Protein AF-A0A7Y4SV26-F1 (afdb_monomer)

Mean predicted aligned error: 12.75 Å

Secondary structure (DSSP, 8-state):
-EEES---SHHHHHHHHHTT-SEEE--HHHHHH-THHHHHHHHHHHHHHHHS--HHHHTTTTSGGG-S-HHHHHHHHHHHHHHHHS-S--

Foldseek 3Di:
DEDEDPPQALVSQVVCLLQAHPYYDDDPNCVVPPPCRVVRSVVVVVVVCVVPPDSVVRRCPLYCVPDPDNVVSVVVVVVVVVVVVPDPPD

pLDDT: mean 70.46, std 19.84, range [39.66, 94.75]

Solvent-accessible surface area (backbone atoms only — not comparable to full-atom values): 5274 Å² total; per-residue (Å²): 100,71,45,65,74,86,34,72,49,30,67,47,44,47,55,45,39,35,63,54,33,75,40,74,47,63,57,73,45,31,74,75,61,38,75,67,42,55,58,54,29,53,50,49,43,49,55,50,45,76,76,41,83,54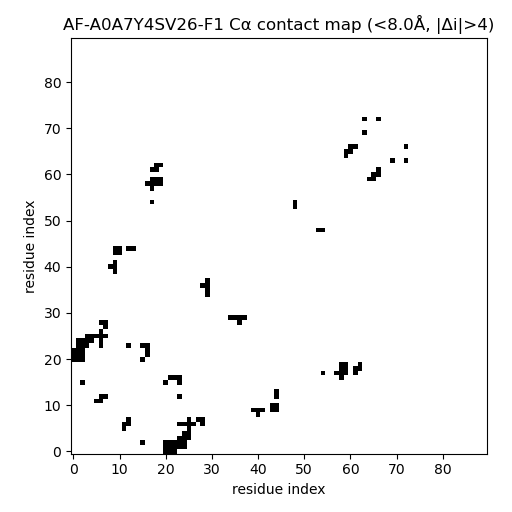,66,75,75,41,43,40,73,69,29,76,90,68,45,99,47,60,69,58,54,51,48,53,53,50,50,50,52,52,61,73,62,67,62,100,77,124

Nearest PDB structures (foldseek):
  4xq6-assembly1_A  TM=8.837E-01  e=3.270E-02  Mycobacterium tuberculosis H37Ra
  3zwt-assembly1_A  TM=8.742E-01  e=7.547E-02  Homo sapiens
  7s87-assembly1_B  TM=8.706E-01  e=8.583E-02  Plasmodium falciparum 3D7
  5ksw-assembly1_A  TM=7.717E-01  e=5.130E-02  Lactococcus lactis
  5ue9-assembly1_A  TM=7.733E-01  e=9.153E-02  Lactococcus lactis subsp. lactis

Sequence (90 aa):
MAASSGVHTAEDALKLLLVGADAVMATSSVLKRGPAHFTRMQAGIRTWMELHASIEQLKGSLSRENCPDPSAYERANYMRSLISYTGRFI

Structure (mmCIF, N/CA/C/O backbone):
data_AF-A0A7Y4SV26-F1
#
_entry.id   AF-A0A7Y4SV26-F1
#
loop_
_atom_site.group_PDB
_atom_site.id
_atom_site.type_symbol
_atom_site.label_atom_id
_atom_site.label_alt_id
_atom_site.label_comp_id
_atom_site.label_asym_id
_atom_site.label_entity_id
_atom_site.label_seq_id
_atom_site.pdbx_PDB_ins_code
_atom_site.Cartn_x
_atom_site.Cartn_y
_atom_site.Cartn_z
_atom_site.occupancy
_atom_site.B_iso_or_equiv
_atom_site.auth_seq_id
_atom_site.auth_comp_id
_atom_site.auth_asym_id
_atom_site.auth_atom_id
_atom_site.pdbx_PDB_model_num
ATOM 1 N N . MET A 1 1 ? 5.127 -13.084 1.888 1.00 60.94 1 MET A N 1
ATOM 2 C CA . MET A 1 1 ? 5.755 -12.100 2.800 1.00 60.94 1 MET A CA 1
ATOM 3 C C . MET A 1 1 ? 4.899 -10.841 2.882 1.00 60.94 1 MET A C 1
ATOM 5 O O . MET A 1 1 ? 4.320 -10.448 1.878 1.00 60.94 1 MET A O 1
ATOM 9 N N . ALA A 1 2 ? 4.801 -10.208 4.055 1.00 77.06 2 ALA A N 1
ATOM 10 C CA . ALA A 1 2 ? 4.036 -8.973 4.243 1.00 77.06 2 ALA A CA 1
ATOM 11 C C . ALA A 1 2 ? 4.971 -7.803 4.574 1.00 77.06 2 ALA A C 1
ATOM 13 O O . ALA A 1 2 ? 5.812 -7.926 5.464 1.00 77.06 2 ALA A O 1
ATOM 14 N N . ALA A 1 3 ? 4.818 -6.681 3.873 1.00 82.19 3 ALA A N 1
ATOM 15 C CA . ALA A 1 3 ? 5.578 -5.466 4.132 1.00 82.19 3 ALA A CA 1
ATOM 16 C C . ALA A 1 3 ? 4.812 -4.542 5.091 1.00 82.19 3 ALA A C 1
ATOM 18 O O . ALA A 1 3 ? 3.602 -4.339 4.961 1.00 82.19 3 ALA A O 1
ATOM 19 N N . SER A 1 4 ? 5.521 -3.981 6.065 1.00 77.94 4 SER A N 1
ATOM 20 C CA . SER A 1 4 ? 4.985 -3.051 7.058 1.00 77.94 4 SER A CA 1
ATOM 21 C C . SER A 1 4 ? 5.928 -1.861 7.237 1.00 77.94 4 SER A C 1
ATOM 23 O O . SER A 1 4 ? 7.078 -1.905 6.806 1.00 77.94 4 SER A O 1
ATOM 25 N N . SER A 1 5 ? 5.436 -0.812 7.904 1.00 76.75 5 SER A N 1
ATOM 26 C CA . SER A 1 5 ? 6.097 0.495 8.059 1.00 76.75 5 SER A CA 1
ATOM 27 C C . SER A 1 5 ? 6.088 1.365 6.794 1.00 76.75 5 SER A C 1
ATOM 29 O O . SER A 1 5 ? 6.146 0.878 5.672 1.00 76.75 5 SER A O 1
ATOM 31 N N . GLY A 1 6 ? 5.963 2.683 6.982 1.00 82.06 6 GLY A N 1
ATOM 32 C CA . GLY A 1 6 ? 6.037 3.679 5.903 1.00 82.06 6 GLY A CA 1
ATOM 33 C C . GLY A 1 6 ? 4.843 3.745 4.942 1.00 82.06 6 GLY A C 1
ATOM 34 O O . GLY A 1 6 ? 4.890 4.515 3.992 1.00 82.06 6 GLY A O 1
ATOM 35 N N . VAL A 1 7 ? 3.765 2.989 5.174 1.00 90.94 7 VAL A N 1
ATOM 36 C CA . VAL A 1 7 ? 2.594 2.957 4.279 1.00 90.94 7 VAL A CA 1
ATOM 37 C C . VAL A 1 7 ? 1.603 4.057 4.647 1.00 90.94 7 VAL A C 1
ATOM 39 O O . VAL A 1 7 ? 0.760 3.902 5.544 1.00 90.94 7 VAL A O 1
ATOM 42 N N . HIS A 1 8 ? 1.696 5.188 3.950 1.00 92.75 8 HIS A N 1
ATOM 43 C CA . HIS A 1 8 ? 0.828 6.340 4.175 1.00 92.75 8 HIS A CA 1
ATOM 44 C C . HIS A 1 8 ? -0.152 6.590 3.027 1.00 92.75 8 HIS A C 1
ATOM 46 O O . HIS A 1 8 ? -1.221 7.168 3.271 1.00 92.75 8 HIS A O 1
ATOM 52 N N . THR A 1 9 ? 0.171 6.130 1.818 1.00 92.06 9 THR A N 1
ATOM 53 C CA . THR A 1 9 ? -0.652 6.310 0.616 1.00 92.06 9 THR A CA 1
ATOM 54 C C . THR A 1 9 ? -0.823 5.021 -0.198 1.00 92.06 9 THR A C 1
ATOM 56 O O . THR A 1 9 ? -0.235 3.982 0.109 1.00 92.06 9 THR A O 1
ATOM 59 N N . ALA A 1 10 ? -1.659 5.089 -1.241 1.00 90.25 10 ALA A N 1
ATOM 60 C CA . ALA A 1 10 ? -1.832 4.002 -2.205 1.00 90.25 10 ALA A CA 1
ATOM 61 C C . ALA A 1 10 ? -0.525 3.704 -2.957 1.00 90.25 10 ALA A C 1
ATOM 63 O O . ALA A 1 10 ? -0.195 2.546 -3.186 1.00 90.25 10 ALA A O 1
ATOM 64 N N . GLU A 1 11 ? 0.247 4.739 -3.288 1.00 89.88 11 GLU A N 1
ATOM 65 C CA . GLU A 1 11 ? 1.531 4.634 -3.981 1.00 89.88 11 GLU A CA 1
ATOM 66 C C . GLU A 1 11 ? 2.593 3.938 -3.123 1.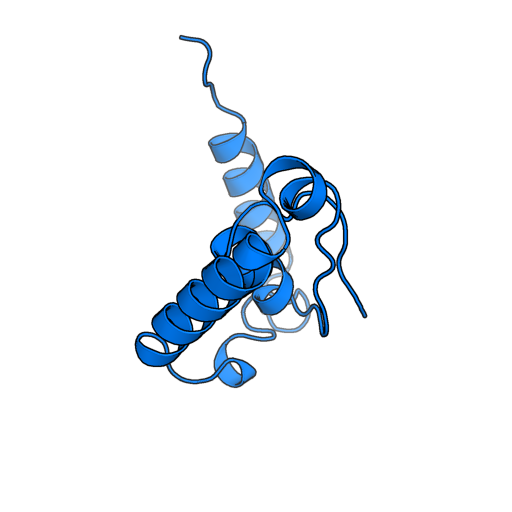00 89.88 11 GLU A C 1
ATOM 68 O O . GLU A 1 11 ? 3.376 3.149 -3.650 1.00 89.88 11 GLU A O 1
ATOM 73 N N . ASP A 1 12 ? 2.619 4.192 -1.810 1.00 90.50 12 ASP A N 1
ATOM 74 C CA . ASP A 1 12 ? 3.515 3.482 -0.888 1.00 90.50 12 ASP A CA 1
ATOM 75 C C . ASP A 1 12 ? 3.192 1.984 -0.864 1.00 90.50 12 ASP A C 1
ATOM 77 O O . ASP A 1 12 ? 4.088 1.145 -0.966 1.00 90.50 12 ASP A O 1
ATOM 81 N N . ALA A 1 13 ? 1.900 1.648 -0.786 1.00 89.38 13 ALA A N 1
ATOM 82 C CA . ALA A 1 13 ? 1.442 0.265 -0.818 1.00 89.38 13 ALA A CA 1
ATOM 83 C C . ALA A 1 13 ? 1.761 -0.408 -2.159 1.00 89.38 13 ALA A C 1
ATOM 85 O O . ALA A 1 13 ? 2.295 -1.515 -2.173 1.00 89.38 13 ALA A O 1
ATOM 86 N N . LEU A 1 14 ? 1.510 0.277 -3.278 1.00 87.00 14 LEU A N 1
ATOM 87 C CA . LEU A 1 14 ? 1.856 -0.206 -4.612 1.00 87.00 14 LEU A CA 1
ATOM 88 C C . LEU A 1 14 ? 3.345 -0.515 -4.711 1.00 87.00 14 LEU A C 1
ATOM 90 O O . LEU A 1 14 ? 3.688 -1.635 -5.059 1.00 87.00 14 LEU A O 1
ATOM 94 N N . LYS A 1 15 ? 4.237 0.408 -4.332 1.00 84.25 15 LYS A N 1
ATOM 95 C CA . LYS A 1 15 ? 5.693 0.171 -4.387 1.00 84.25 15 LYS A CA 1
ATOM 96 C C . LYS A 1 15 ? 6.100 -1.118 -3.680 1.00 84.25 15 LYS A C 1
ATOM 98 O O . LYS A 1 15 ? 6.915 -1.860 -4.219 1.00 84.25 15 LYS A O 1
ATOM 103 N N . LEU A 1 16 ? 5.526 -1.390 -2.508 1.00 84.19 16 LEU A N 1
ATOM 104 C CA . LEU A 1 16 ? 5.802 -2.610 -1.751 1.00 84.19 16 LEU A CA 1
ATOM 105 C C . LEU A 1 16 ? 5.282 -3.862 -2.469 1.00 84.19 16 LEU A C 1
ATOM 107 O O . LEU A 1 16 ? 5.997 -4.858 -2.548 1.00 84.19 16 LEU A O 1
ATOM 111 N N . LEU A 1 17 ? 4.081 -3.798 -3.049 1.00 83.38 17 LEU A N 1
ATOM 112 C CA . LEU A 1 17 ? 3.538 -4.882 -3.875 1.00 83.38 17 LEU A CA 1
ATOM 113 C C . LEU A 1 17 ? 4.410 -5.141 -5.117 1.00 83.38 17 LEU A C 1
ATOM 115 O O . LEU A 1 17 ? 4.668 -6.294 -5.454 1.00 83.38 17 LEU A O 1
ATOM 119 N N . LEU A 1 18 ? 4.917 -4.084 -5.762 1.00 78.00 18 LEU A N 1
ATOM 120 C CA . LEU A 1 18 ? 5.740 -4.177 -6.975 1.00 78.00 18 LEU A CA 1
ATOM 121 C C . LEU A 1 18 ? 7.112 -4.809 -6.731 1.00 78.00 18 LEU A C 1
ATOM 123 O O . LEU A 1 18 ? 7.615 -5.538 -7.584 1.00 78.00 18 LEU A O 1
ATOM 127 N N . VAL A 1 19 ? 7.711 -4.578 -5.561 1.00 77.38 19 VAL A N 1
ATOM 128 C CA . VAL A 1 19 ? 8.972 -5.235 -5.175 1.00 77.38 19 VAL A CA 1
ATOM 129 C C . VAL A 1 19 ? 8.767 -6.655 -4.630 1.00 77.38 19 VAL A C 1
ATOM 131 O O . VAL A 1 19 ? 9.729 -7.274 -4.184 1.00 77.38 19 VAL A O 1
ATOM 134 N N . GLY A 1 20 ? 7.537 -7.186 -4.685 1.00 72.38 20 GLY A N 1
ATOM 135 C CA . GLY A 1 20 ? 7.231 -8.589 -4.392 1.00 72.38 20 GLY A CA 1
ATOM 136 C C . GLY A 1 20 ? 6.547 -8.853 -3.050 1.00 72.38 20 GLY A C 1
ATOM 137 O O . GLY A 1 20 ? 6.477 -10.006 -2.635 1.00 72.38 20 GLY A O 1
ATOM 138 N N . ALA A 1 21 ? 6.035 -7.836 -2.348 1.00 83.81 21 ALA A N 1
ATOM 139 C CA . ALA A 1 21 ? 5.217 -8.092 -1.163 1.00 83.81 21 ALA A CA 1
ATOM 140 C C . ALA A 1 21 ? 3.879 -8.750 -1.549 1.00 83.81 21 ALA A C 1
ATOM 142 O O . ALA A 1 21 ? 3.204 -8.329 -2.490 1.00 83.81 21 ALA A O 1
ATOM 143 N N . ASP A 1 22 ? 3.458 -9.749 -0.774 1.00 76.25 22 ASP A N 1
ATOM 144 C CA . ASP A 1 22 ? 2.153 -10.403 -0.941 1.00 76.25 22 ASP A CA 1
ATOM 145 C C . ASP A 1 22 ? 1.037 -9.652 -0.213 1.00 76.25 22 ASP A C 1
ATOM 147 O O . ASP A 1 22 ? -0.126 -9.728 -0.599 1.00 76.25 22 ASP A O 1
ATOM 151 N N . ALA A 1 23 ? 1.394 -8.914 0.838 1.00 85.25 23 ALA A N 1
ATOM 152 C CA . ALA A 1 23 ? 0.477 -8.095 1.617 1.00 85.25 23 ALA A CA 1
ATOM 153 C C . ALA A 1 23 ? 1.176 -6.836 2.141 1.00 85.25 23 ALA A C 1
ATOM 155 O O . ALA A 1 23 ? 2.390 -6.826 2.359 1.00 85.25 23 ALA A O 1
ATOM 156 N N . VAL A 1 24 ? 0.395 -5.782 2.383 1.00 89.44 24 VAL A N 1
ATOM 157 C CA . VAL A 1 24 ? 0.872 -4.498 2.911 1.00 89.44 24 VAL A CA 1
ATOM 158 C C . VAL A 1 24 ? 0.077 -4.123 4.158 1.00 89.44 24 VAL A C 1
ATOM 160 O O . VAL A 1 24 ? -1.151 -4.164 4.153 1.00 89.44 24 VAL A O 1
ATOM 163 N N . MET A 1 25 ? 0.778 -3.732 5.223 1.00 90.75 25 MET A N 1
ATOM 164 C CA . MET A 1 25 ? 0.183 -3.341 6.502 1.00 90.75 25 MET A CA 1
ATOM 165 C C . MET A 1 25 ? 0.335 -1.836 6.760 1.00 90.75 25 MET A C 1
ATOM 167 O O . MET A 1 25 ? 1.446 -1.302 6.738 1.00 90.75 25 MET A O 1
ATOM 171 N N . ALA A 1 26 ? -0.778 -1.161 7.067 1.00 90.81 26 ALA A N 1
ATOM 172 C CA . ALA A 1 26 ? -0.833 0.272 7.353 1.00 90.81 26 ALA A CA 1
ATOM 173 C C . ALA A 1 26 ? -1.524 0.543 8.702 1.00 90.81 26 ALA A C 1
ATOM 175 O O . ALA A 1 26 ? -2.713 0.270 8.857 1.00 90.81 26 ALA A O 1
ATOM 176 N N . THR A 1 27 ? -0.785 1.107 9.665 1.00 90.06 27 THR A N 1
ATOM 177 C CA . THR A 1 27 ? -1.289 1.357 11.033 1.00 90.06 27 THR A CA 1
ATOM 178 C C . THR A 1 27 ? -1.338 2.846 11.362 1.00 90.06 27 THR A C 1
ATOM 180 O O . THR A 1 27 ? -2.407 3.411 11.580 1.00 90.06 27 THR A O 1
ATOM 183 N N . SER A 1 28 ? -0.188 3.527 11.368 1.00 91.25 28 SER A N 1
ATOM 184 C CA . SER A 1 28 ? -0.090 4.932 11.794 1.00 91.25 28 SER A CA 1
ATOM 185 C C . SER A 1 28 ? -0.864 5.894 10.886 1.00 91.25 28 SER A C 1
ATOM 187 O O . SER A 1 28 ? -1.410 6.891 11.357 1.00 91.25 28 SER A O 1
ATOM 189 N N . SER A 1 29 ? -0.946 5.595 9.588 1.00 91.44 29 SER A N 1
ATOM 190 C CA . SER A 1 29 ? -1.724 6.368 8.616 1.00 91.44 29 SER A CA 1
ATOM 191 C C . SER A 1 29 ? -3.227 6.277 8.869 1.00 91.44 29 SER A C 1
ATOM 193 O O . SER A 1 29 ? -3.924 7.283 8.756 1.00 91.44 29 SER A O 1
ATOM 195 N N . VAL A 1 30 ? -3.706 5.106 9.282 1.00 92.19 30 VAL A N 1
ATOM 196 C CA . VAL A 1 30 ? -5.113 4.849 9.600 1.00 92.19 30 VAL A CA 1
ATOM 197 C C . VAL A 1 30 ? -5.483 5.464 10.943 1.00 92.19 30 VAL A C 1
ATOM 199 O O . VAL A 1 30 ? -6.487 6.164 11.023 1.00 92.19 30 VAL A O 1
ATOM 202 N N . LEU A 1 31 ? -4.640 5.307 11.970 1.00 92.88 31 LEU A N 1
ATOM 203 C CA . LEU A 1 31 ? -4.857 5.940 13.278 1.00 92.88 31 LEU A CA 1
ATOM 204 C C . LEU A 1 31 ? -5.001 7.465 13.165 1.00 92.88 31 LEU A C 1
ATOM 206 O O . LEU A 1 31 ? -5.844 8.054 13.831 1.00 92.88 31 LEU A O 1
ATOM 210 N N . LYS A 1 32 ? -4.215 8.107 12.290 1.00 93.50 32 LYS A N 1
ATOM 211 C CA . LYS A 1 32 ? -4.255 9.566 12.095 1.00 93.50 32 LYS A CA 1
ATOM 212 C C . LYS A 1 32 ? -5.407 10.054 11.209 1.00 93.50 32 LYS A C 1
ATOM 214 O O . LYS A 1 32 ? -5.810 11.203 11.339 1.00 93.50 32 LYS A O 1
ATOM 219 N N . ARG A 1 33 ? -5.883 9.240 10.258 1.00 93.44 33 ARG A N 1
ATOM 220 C CA . ARG A 1 33 ? -6.814 9.672 9.187 1.00 93.44 33 ARG A CA 1
ATOM 221 C C . ARG A 1 33 ? -8.180 8.986 9.236 1.00 93.44 33 ARG A C 1
ATOM 223 O O . ARG A 1 33 ? -9.020 9.251 8.372 1.00 93.44 33 ARG A O 1
ATOM 230 N N . GLY A 1 34 ? -8.376 8.111 10.216 1.00 94.75 34 GLY A N 1
ATOM 231 C CA . GLY A 1 34 ? -9.566 7.295 10.395 1.00 94.75 34 GLY A CA 1
ATOM 232 C C . GLY A 1 34 ? -9.633 6.078 9.459 1.00 94.75 34 GLY A C 1
ATOM 233 O O . GLY A 1 34 ? -8.890 5.984 8.476 1.00 94.75 34 GLY A O 1
ATOM 234 N N . PRO A 1 35 ? -10.565 5.147 9.728 1.00 93.25 35 PRO A N 1
ATOM 235 C CA . PRO A 1 35 ? -10.705 3.890 8.986 1.00 93.25 35 PRO A CA 1
ATOM 236 C C . PRO A 1 35 ? -11.064 4.083 7.506 1.00 93.25 35 PRO A C 1
ATOM 238 O O . PRO A 1 35 ? -10.630 3.297 6.668 1.00 93.25 35 PRO A O 1
ATOM 241 N N . ALA A 1 36 ? -11.757 5.172 7.149 1.00 94.44 36 ALA A N 1
ATOM 242 C CA . ALA A 1 36 ? -12.057 5.527 5.755 1.00 94.44 36 ALA A CA 1
ATOM 243 C C . ALA A 1 36 ? -10.795 5.721 4.890 1.00 94.44 36 ALA A C 1
ATOM 245 O O . ALA A 1 36 ? -10.855 5.706 3.658 1.00 94.44 36 ALA A O 1
ATOM 246 N N . HIS A 1 37 ? -9.628 5.891 5.521 1.00 93.88 37 HIS A N 1
ATOM 247 C CA . HIS A 1 37 ? -8.352 5.935 4.820 1.00 93.88 37 HIS A CA 1
ATOM 248 C C . HIS A 1 37 ? -8.044 4.635 4.067 1.00 93.88 37 HIS A C 1
ATOM 250 O O . HIS A 1 37 ? -7.473 4.706 2.980 1.00 93.88 37 HIS A O 1
ATOM 256 N N . PHE A 1 38 ? -8.486 3.474 4.564 1.00 93.00 38 PHE A N 1
ATOM 257 C CA . PHE A 1 38 ? -8.357 2.213 3.827 1.00 93.00 38 PHE A CA 1
ATOM 258 C C . PHE A 1 38 ? -9.113 2.246 2.502 1.00 93.00 38 PHE A C 1
ATOM 260 O O . PHE A 1 38 ? -8.543 1.894 1.474 1.00 93.00 38 PHE A O 1
ATOM 267 N N . THR A 1 39 ? -10.350 2.743 2.502 1.00 94.19 39 THR A N 1
ATOM 268 C CA . THR A 1 39 ? -11.163 2.863 1.285 1.00 94.19 39 THR A CA 1
ATOM 269 C C . THR A 1 39 ? -10.482 3.748 0.244 1.00 94.19 39 THR A C 1
ATOM 271 O O . THR A 1 39 ? -10.441 3.401 -0.934 1.00 94.19 39 THR A O 1
ATOM 274 N N . ARG A 1 40 ? -9.887 4.870 0.674 1.00 94.75 40 ARG A N 1
ATOM 275 C CA . ARG A 1 40 ? -9.134 5.764 -0.223 1.00 94.75 40 ARG A CA 1
ATOM 276 C C . ARG A 1 40 ? -7.889 5.090 -0.797 1.00 94.75 40 ARG A C 1
ATOM 278 O O . ARG A 1 40 ? -7.654 5.190 -1.997 1.00 94.75 40 ARG A O 1
ATOM 285 N N . MET A 1 41 ? -7.115 4.391 0.037 1.00 93.56 41 MET A N 1
ATOM 286 C CA . MET A 1 41 ? -5.936 3.652 -0.428 1.00 93.56 41 MET A CA 1
ATOM 287 C C . MET A 1 41 ? -6.327 2.552 -1.421 1.00 93.56 41 MET A C 1
ATOM 289 O O . MET A 1 41 ? -5.731 2.455 -2.487 1.00 93.56 41 MET A O 1
ATOM 293 N N . GLN A 1 42 ? -7.370 1.779 -1.115 1.00 93.25 42 GLN A N 1
ATOM 294 C CA . GLN A 1 42 ? -7.870 0.722 -1.993 1.00 93.25 42 GLN A CA 1
ATOM 295 C C . GLN A 1 42 ? -8.364 1.273 -3.338 1.00 93.25 42 GLN A C 1
ATOM 297 O O . GLN A 1 42 ? -8.077 0.686 -4.379 1.00 93.25 42 GLN A O 1
ATOM 302 N N . ALA A 1 43 ? -9.083 2.400 -3.334 1.00 93.19 43 ALA A N 1
ATOM 303 C CA . ALA A 1 43 ? -9.533 3.048 -4.562 1.00 93.19 43 ALA A CA 1
ATOM 304 C C . ALA A 1 43 ? -8.349 3.492 -5.433 1.00 93.19 43 ALA A C 1
ATOM 306 O O . ALA A 1 43 ? -8.337 3.189 -6.621 1.00 93.19 43 ALA A O 1
ATOM 307 N N . GLY A 1 44 ? -7.330 4.126 -4.838 1.00 90.94 44 GLY A N 1
ATOM 308 C CA . GLY A 1 44 ? -6.122 4.535 -5.561 1.00 90.94 44 GLY A CA 1
ATOM 309 C C . GLY A 1 44 ? -5.362 3.354 -6.168 1.00 90.94 44 GLY A C 1
ATOM 310 O O . GLY A 1 44 ? -4.959 3.416 -7.326 1.00 90.94 44 GLY A O 1
ATOM 311 N N . ILE A 1 45 ? -5.238 2.247 -5.426 1.00 88.38 45 ILE A N 1
ATOM 312 C CA . ILE A 1 45 ? -4.641 1.003 -5.937 1.00 88.38 45 ILE A CA 1
ATOM 313 C C . ILE A 1 45 ? -5.442 0.473 -7.133 1.00 88.38 45 ILE A C 1
ATOM 315 O O . ILE A 1 45 ? -4.856 0.168 -8.167 1.00 88.38 45 ILE A O 1
ATOM 319 N N . ARG A 1 46 ? -6.775 0.402 -7.021 1.00 87.31 46 ARG A N 1
ATOM 320 C CA . ARG A 1 46 ? -7.639 -0.097 -8.10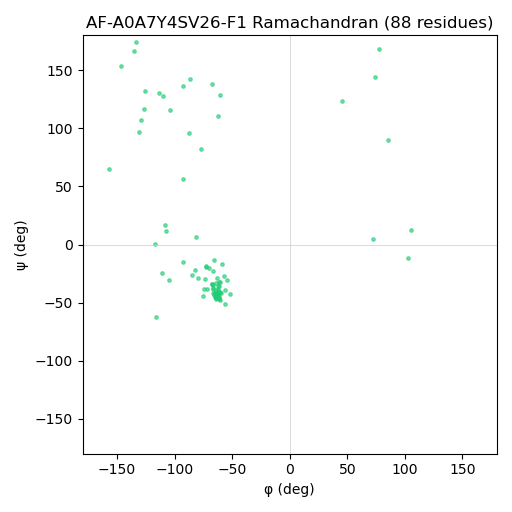0 1.00 87.31 46 ARG A CA 1
ATOM 321 C C . ARG A 1 46 ? -7.535 0.765 -9.357 1.00 87.31 46 ARG A C 1
ATOM 323 O O . ARG A 1 46 ? -7.328 0.221 -10.431 1.00 87.31 46 ARG A O 1
ATOM 330 N N . THR A 1 47 ? -7.605 2.088 -9.221 1.00 87.00 47 THR A N 1
ATOM 331 C CA . THR A 1 47 ? -7.440 3.015 -10.351 1.00 87.00 47 THR A CA 1
ATOM 332 C C . THR A 1 47 ? -6.070 2.867 -11.003 1.00 87.00 47 THR A C 1
ATOM 334 O O . THR A 1 47 ? -5.960 2.865 -12.225 1.00 87.00 47 THR A O 1
ATOM 337 N N . TRP A 1 48 ? -5.012 2.696 -10.209 1.00 85.50 48 TRP A N 1
ATOM 338 C CA . TRP A 1 48 ? -3.686 2.444 -10.760 1.00 85.50 48 TRP A CA 1
ATOM 339 C C . TRP A 1 48 ? -3.643 1.138 -11.566 1.00 85.50 48 TRP A C 1
ATOM 341 O O . TRP A 1 48 ? -3.098 1.134 -12.665 1.00 85.50 48 TRP A O 1
ATOM 351 N N . MET A 1 49 ? -4.264 0.064 -11.067 1.00 78.06 49 MET A N 1
ATOM 352 C CA . MET A 1 49 ? -4.361 -1.224 -11.770 1.00 78.06 49 MET A CA 1
ATOM 353 C C . MET A 1 49 ? -5.238 -1.167 -13.027 1.00 78.06 49 MET A C 1
ATOM 355 O O . MET A 1 49 ? -4.950 -1.851 -14.000 1.00 78.06 49 MET A O 1
ATOM 359 N N . GLU A 1 50 ? -6.303 -0.364 -13.033 1.00 78.69 50 GLU A N 1
ATOM 360 C CA . GLU A 1 50 ? -7.130 -0.143 -14.230 1.00 78.69 50 GLU A CA 1
ATOM 361 C C . GLU A 1 50 ? -6.310 0.510 -15.354 1.00 78.69 50 GLU A C 1
ATOM 363 O O . GLU A 1 50 ? -6.492 0.189 -16.526 1.00 78.69 50 GLU A O 1
ATOM 368 N N . LEU A 1 51 ? -5.376 1.393 -14.989 1.00 73.75 51 LEU A N 1
ATOM 369 C CA . LEU A 1 51 ? -4.469 2.061 -15.922 1.00 73.75 51 LEU A CA 1
ATOM 370 C C . LEU A 1 51 ? -3.243 1.208 -16.307 1.00 73.75 51 LEU A C 1
ATOM 372 O O . LEU A 1 51 ? -2.633 1.471 -17.341 1.00 73.75 51 LEU A O 1
ATOM 376 N N . HIS A 1 52 ? -2.868 0.210 -15.4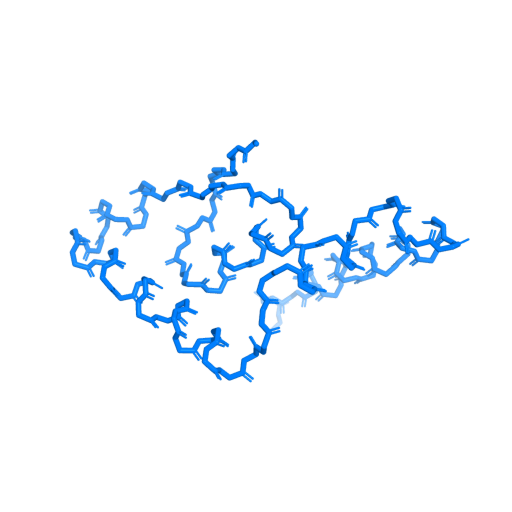98 1.00 68.06 52 HIS A N 1
ATOM 377 C CA . HIS A 1 52 ? -1.651 -0.592 -15.673 1.00 68.06 52 HIS A CA 1
ATOM 378 C C . HIS A 1 52 ? -1.984 -2.092 -15.620 1.00 68.06 52 HIS A C 1
ATOM 380 O O . HIS A 1 52 ? -2.264 -2.643 -14.556 1.00 68.06 52 HIS A O 1
ATOM 386 N N . ALA A 1 53 ? -1.944 -2.764 -16.775 1.00 54.22 53 ALA A N 1
ATOM 387 C CA . ALA A 1 53 ? -2.319 -4.171 -16.904 1.00 54.22 53 ALA A CA 1
ATOM 388 C C . ALA A 1 53 ? -1.456 -5.118 -16.034 1.00 54.22 53 ALA A C 1
ATOM 390 O O . ALA A 1 53 ? -0.232 -5.098 -16.096 1.00 54.22 53 ALA A O 1
ATOM 391 N N . SER A 1 54 ? -2.161 -5.953 -15.258 1.00 56.41 54 SER A N 1
ATOM 392 C CA . SER A 1 54 ? -1.767 -7.053 -14.351 1.00 56.41 54 SER A CA 1
ATOM 393 C C . SER A 1 54 ? -0.597 -6.835 -13.372 1.00 56.41 54 SER A C 1
ATOM 395 O O . SER A 1 54 ? 0.559 -6.621 -13.730 1.00 56.41 54 SER A O 1
ATOM 397 N N . ILE A 1 55 ? -0.899 -7.030 -12.085 1.00 55.69 55 ILE A N 1
ATOM 398 C CA . ILE A 1 55 ? 0.096 -7.102 -11.008 1.00 55.69 55 ILE A CA 1
ATOM 399 C C . ILE A 1 55 ? 1.071 -8.268 -11.242 1.00 55.69 55 ILE A C 1
ATOM 401 O O . ILE A 1 55 ? 2.241 -8.126 -10.897 1.00 55.69 55 ILE A O 1
ATOM 405 N N . GLU A 1 56 ? 0.646 -9.381 -11.857 1.00 51.75 56 GLU A N 1
ATOM 406 C CA . GLU A 1 56 ? 1.541 -10.491 -12.220 1.00 51.75 56 GLU A CA 1
ATOM 407 C C . GLU A 1 56 ? 2.648 -10.100 -13.213 1.00 51.75 56 GLU A C 1
ATOM 409 O O . GLU A 1 56 ? 3.763 -10.591 -13.071 1.00 51.75 56 GLU A O 1
ATOM 414 N N . GLN A 1 57 ? 2.403 -9.200 -14.175 1.00 51.31 57 GLN A N 1
ATOM 415 C CA . GLN A 1 57 ? 3.468 -8.700 -15.064 1.00 51.31 57 GLN A CA 1
ATOM 416 C C . GLN A 1 57 ? 4.477 -7.793 -14.341 1.00 51.31 57 GLN A C 1
ATOM 418 O O . GLN A 1 57 ? 5.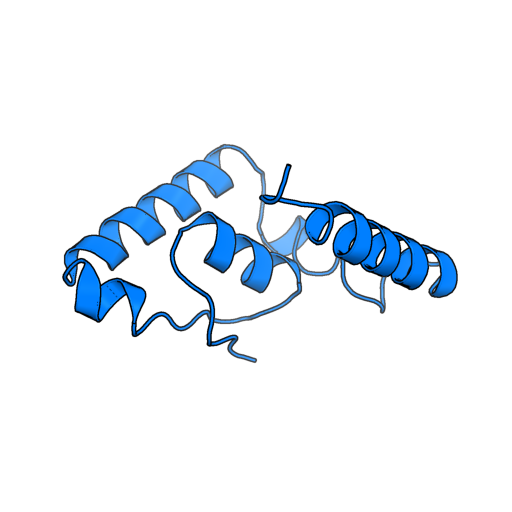591 -7.585 -14.823 1.00 51.31 57 GLN A O 1
ATOM 423 N N . LEU A 1 58 ? 4.092 -7.232 -13.194 1.00 51.91 58 LEU A N 1
ATOM 424 C CA . LEU A 1 58 ? 4.861 -6.217 -12.478 1.00 51.91 58 LEU A CA 1
ATOM 425 C C . LEU A 1 58 ? 5.564 -6.770 -11.232 1.00 51.91 58 LEU A C 1
ATOM 427 O O . LEU A 1 58 ? 6.668 -6.324 -10.914 1.00 51.91 58 LEU A O 1
ATOM 431 N N . LYS A 1 59 ? 4.990 -7.790 -10.583 1.00 48.25 59 LYS A N 1
ATOM 432 C CA . LYS A 1 59 ? 5.649 -8.587 -9.543 1.00 48.25 59 LYS A CA 1
ATOM 433 C C . LYS A 1 59 ? 6.858 -9.296 -10.149 1.00 48.25 59 LYS A C 1
ATOM 435 O O . LYS A 1 59 ? 6.722 -10.216 -10.944 1.00 48.25 59 LYS A O 1
ATOM 440 N N . GLY A 1 60 ? 8.054 -8.869 -9.755 1.00 46.44 60 GLY A N 1
ATOM 441 C CA . GLY A 1 60 ? 9.299 -9.532 -10.144 1.00 46.44 60 GLY A CA 1
ATOM 442 C C . GLY A 1 60 ? 10.103 -8.849 -11.252 1.00 46.44 60 GLY A C 1
ATOM 443 O O . GLY A 1 60 ? 11.284 -9.165 -11.387 1.00 46.44 60 GLY A O 1
ATOM 444 N N . SER A 1 61 ? 9.559 -7.853 -11.966 1.00 45.50 61 SER A N 1
ATOM 445 C CA . SER A 1 61 ? 10.333 -7.043 -12.934 1.00 45.50 61 SER A CA 1
ATOM 446 C C . SER A 1 61 ? 11.406 -6.170 -12.264 1.00 45.50 61 SER A C 1
ATOM 448 O O . SER A 1 61 ? 12.413 -5.826 -12.875 1.00 45.50 61 SER A O 1
ATOM 450 N N . LEU A 1 62 ? 11.216 -5.872 -10.975 1.00 45.53 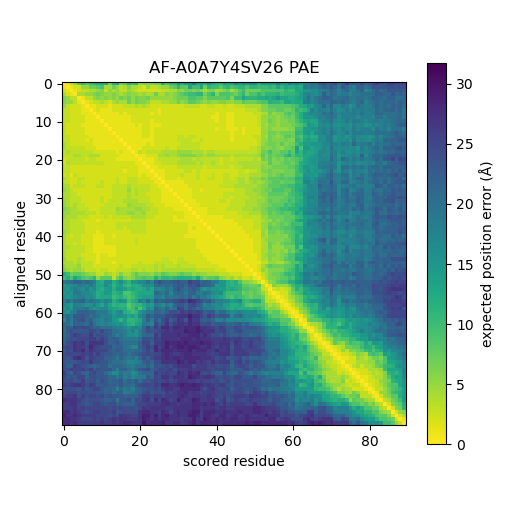62 LEU A N 1
ATOM 451 C CA . LEU A 1 62 ? 12.187 -5.236 -10.084 1.00 45.53 62 LEU A CA 1
ATOM 452 C C . LEU A 1 62 ? 12.757 -6.221 -9.048 1.00 45.53 62 LEU A C 1
ATOM 454 O O . LEU A 1 62 ? 13.294 -5.788 -8.038 1.00 45.53 62 LEU A O 1
ATOM 458 N N . SER A 1 63 ? 12.620 -7.537 -9.228 1.00 44.84 63 SER A N 1
ATOM 459 C CA . SER A 1 63 ? 13.279 -8.499 -8.333 1.00 44.84 63 SER A CA 1
ATOM 460 C C . SER A 1 63 ? 14.702 -8.782 -8.813 1.00 44.84 63 SER A C 1
ATOM 462 O O . SER A 1 63 ? 14.959 -8.867 -10.014 1.00 44.84 63 SER A O 1
ATOM 464 N N . ARG A 1 64 ? 15.638 -8.942 -7.869 1.00 41.59 64 ARG A N 1
ATOM 465 C CA . ARG A 1 64 ? 17.057 -9.215 -8.159 1.00 41.59 64 ARG A CA 1
ATOM 466 C C . ARG A 1 64 ? 17.260 -10.474 -9.015 1.00 41.59 64 ARG A C 1
ATOM 468 O O . ARG A 1 64 ? 18.239 -10.545 -9.744 1.00 41.59 64 ARG A O 1
ATOM 475 N N . GLU A 1 65 ? 16.344 -11.437 -8.941 1.00 43.69 65 GLU A N 1
ATOM 476 C CA . GLU A 1 65 ? 16.407 -12.696 -9.694 1.00 43.69 65 GLU A CA 1
ATOM 477 C C . GLU A 1 65 ? 16.119 -12.546 -11.193 1.00 43.69 65 GLU A C 1
ATOM 479 O O . GLU A 1 65 ? 16.525 -13.409 -11.963 1.00 43.69 65 GLU A O 1
ATOM 484 N N . ASN A 1 66 ? 15.482 -11.454 -11.630 1.00 41.56 66 ASN A N 1
ATOM 485 C CA . ASN A 1 66 ? 15.110 -11.256 -13.035 1.00 41.56 66 ASN A CA 1
ATOM 486 C C . ASN A 1 66 ? 15.970 -10.196 -13.754 1.00 41.56 66 ASN A C 1
ATOM 488 O O . ASN A 1 66 ? 15.627 -9.750 -14.849 1.00 41.56 66 ASN A O 1
ATOM 492 N N . CYS A 1 67 ? 17.081 -9.761 -13.142 1.00 39.66 67 CYS A N 1
ATOM 493 C CA . CYS A 1 67 ? 17.998 -8.792 -13.736 1.00 39.66 67 CYS A CA 1
ATOM 494 C C . CYS A 1 67 ? 19.264 -9.500 -14.256 1.00 39.66 67 CYS A C 1
ATOM 496 O O . CYS A 1 67 ? 20.023 -10.034 -13.446 1.00 39.66 67 CYS A O 1
ATOM 498 N N . PRO A 1 68 ? 19.536 -9.492 -15.577 1.00 47.00 68 PRO A N 1
ATOM 499 C CA . PRO A 1 68 ? 20.718 -10.146 -16.147 1.00 47.00 68 PRO A CA 1
ATOM 500 C C . PRO A 1 68 ? 22.051 -9.504 -15.718 1.00 47.00 68 PRO A C 1
ATOM 502 O O . PRO A 1 68 ? 23.096 -10.123 -15.887 1.00 47.00 68 PRO A O 1
ATOM 505 N N . ASP A 1 69 ? 22.025 -8.301 -15.130 1.00 44.19 69 ASP A N 1
ATOM 506 C CA . ASP A 1 69 ? 23.188 -7.655 -14.512 1.00 44.19 69 ASP A CA 1
ATOM 507 C C . ASP A 1 69 ? 22.846 -7.144 -13.093 1.00 44.19 69 ASP A C 1
ATOM 509 O O . ASP A 1 69 ? 22.327 -6.031 -12.926 1.00 44.19 69 ASP A O 1
ATOM 513 N N . PRO A 1 70 ? 23.165 -7.926 -12.046 1.00 49.62 70 PRO A N 1
ATOM 514 C CA . PRO A 1 70 ? 22.961 -7.543 -10.649 1.00 49.62 70 PRO A CA 1
ATOM 515 C C . PRO A 1 70 ? 23.619 -6.203 -10.280 1.00 49.62 70 PRO A C 1
ATOM 517 O O . PRO A 1 70 ? 23.082 -5.459 -9.458 1.00 49.62 70 PRO A O 1
ATOM 520 N N . SER A 1 71 ? 24.733 -5.846 -10.932 1.0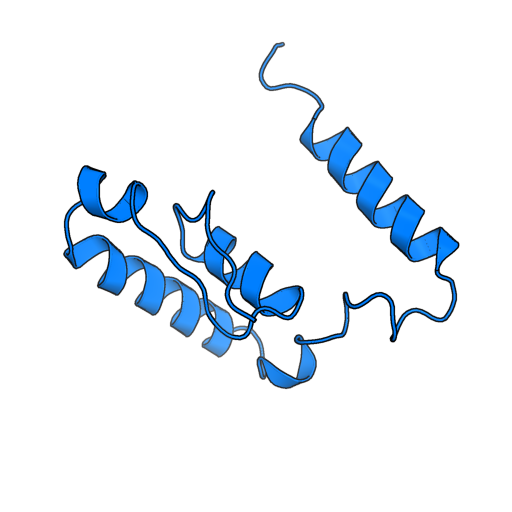0 50.94 71 SER A N 1
ATOM 521 C CA . SER A 1 71 ? 25.453 -4.593 -10.676 1.00 50.94 71 SER A CA 1
ATOM 522 C C . SER A 1 71 ? 24.718 -3.369 -11.232 1.00 50.94 71 SER A C 1
ATOM 524 O O . SER A 1 71 ? 24.833 -2.265 -10.69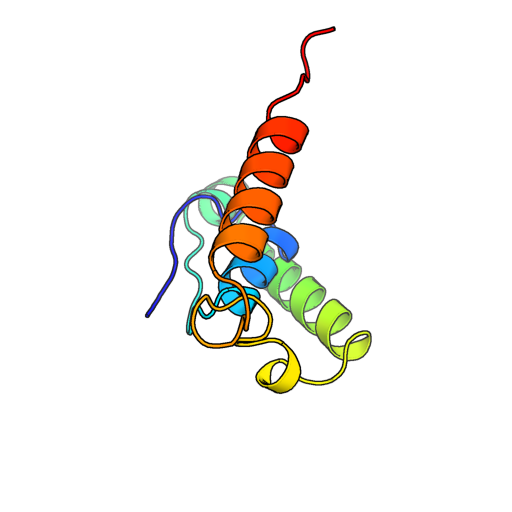6 1.00 50.94 71 SER A O 1
ATOM 526 N N . ALA A 1 72 ? 23.947 -3.529 -12.312 1.00 49.53 72 ALA A N 1
ATOM 527 C CA . ALA A 1 72 ? 23.104 -2.472 -12.866 1.00 49.53 72 ALA A CA 1
ATOM 528 C C . ALA A 1 72 ? 21.864 -2.239 -11.992 1.00 49.53 72 ALA A C 1
ATOM 530 O O . ALA A 1 72 ? 21.489 -1.089 -11.758 1.00 49.53 72 ALA A O 1
ATOM 531 N N . TYR A 1 73 ? 21.283 -3.312 -11.446 1.00 52.34 73 TYR A N 1
ATOM 532 C CA . TYR A 1 73 ? 20.163 -3.238 -10.505 1.00 52.34 73 TYR A CA 1
ATOM 533 C C . TYR A 1 73 ? 20.553 -2.532 -9.196 1.00 52.34 73 TYR A C 1
ATOM 535 O O . TYR A 1 73 ? 19.855 -1.622 -8.736 1.00 52.34 73 TYR A O 1
ATOM 543 N N . GLU A 1 74 ? 21.704 -2.894 -8.623 1.00 54.03 74 GLU A N 1
ATOM 544 C CA . GLU A 1 74 ? 22.236 -2.247 -7.419 1.00 54.03 74 GLU A CA 1
ATOM 545 C C . GLU A 1 74 ? 22.574 -0.774 -7.668 1.00 54.03 74 GLU A C 1
ATOM 547 O O . GLU A 1 74 ? 22.192 0.080 -6.866 1.00 54.03 74 GLU A O 1
ATOM 552 N N . ARG A 1 75 ? 23.185 -0.439 -8.814 1.00 56.84 75 ARG A N 1
ATOM 553 C CA . ARG A 1 75 ? 23.465 0.957 -9.193 1.00 56.84 75 ARG A CA 1
ATOM 554 C C . ARG A 1 75 ? 22.201 1.780 -9.413 1.00 56.84 75 ARG A C 1
ATOM 556 O O . ARG A 1 75 ? 22.154 2.916 -8.953 1.00 56.84 75 ARG A O 1
ATOM 563 N N . ALA A 1 76 ? 21.175 1.234 -10.063 1.00 54.81 76 ALA A N 1
ATOM 564 C CA . ALA A 1 76 ? 19.917 1.945 -10.290 1.00 54.81 76 ALA A CA 1
ATOM 565 C C . ALA A 1 76 ? 19.184 2.234 -8.970 1.00 54.81 76 ALA A C 1
ATOM 567 O O . ALA A 1 76 ? 18.697 3.347 -8.760 1.00 54.81 76 ALA A O 1
ATOM 568 N N . ASN A 1 77 ? 19.162 1.271 -8.043 1.00 51.62 77 ASN A N 1
ATOM 569 C CA . ASN A 1 77 ? 18.558 1.465 -6.725 1.00 51.62 77 ASN A CA 1
ATOM 570 C C . ASN A 1 77 ? 19.389 2.386 -5.822 1.00 51.62 77 ASN A C 1
ATOM 572 O O . ASN A 1 77 ? 18.814 3.226 -5.128 1.00 51.62 77 ASN A O 1
ATOM 576 N N . TYR A 1 78 ? 20.720 2.297 -5.873 1.00 49.09 78 TYR A N 1
ATOM 577 C CA . TYR A 1 78 ? 21.628 3.201 -5.165 1.00 49.09 78 TYR A CA 1
ATOM 578 C C . TYR A 1 78 ? 21.508 4.644 -5.682 1.00 49.09 78 TYR A C 1
ATOM 580 O O . TYR A 1 78 ? 21.312 5.565 -4.890 1.00 49.09 78 TYR A O 1
ATOM 588 N N . MET A 1 79 ? 21.504 4.845 -7.006 1.00 52.75 79 MET A N 1
ATOM 589 C CA . MET A 1 79 ? 21.266 6.153 -7.628 1.00 52.75 79 MET A CA 1
ATOM 590 C C . MET A 1 79 ? 19.874 6.695 -7.297 1.00 52.75 79 MET A C 1
ATOM 592 O O . MET A 1 79 ? 19.755 7.865 -6.946 1.00 52.75 79 MET A O 1
ATOM 596 N N . ARG A 1 80 ? 18.820 5.867 -7.326 1.00 51.62 80 ARG A N 1
ATOM 597 C CA . ARG A 1 80 ? 17.468 6.303 -6.937 1.00 51.62 80 ARG A CA 1
ATOM 598 C C . ARG A 1 80 ? 17.400 6.699 -5.464 1.00 51.62 80 ARG A C 1
ATOM 600 O O . ARG A 1 80 ? 16.751 7.690 -5.144 1.00 51.62 80 ARG A O 1
ATOM 607 N N . SER A 1 81 ? 18.087 5.971 -4.582 1.00 50.62 81 SER A N 1
ATOM 608 C CA . SER A 1 81 ? 18.188 6.318 -3.162 1.00 50.62 81 SER A CA 1
ATOM 609 C C . SER A 1 81 ? 18.914 7.650 -2.963 1.00 50.62 81 SER A C 1
ATOM 611 O O . SER A 1 81 ? 18.421 8.490 -2.215 1.00 50.62 81 SER A O 1
ATOM 613 N N . LEU A 1 82 ? 20.025 7.881 -3.671 1.00 47.66 82 LEU A N 1
ATOM 614 C CA . LEU A 1 82 ? 20.783 9.136 -3.616 1.00 47.66 82 LEU A CA 1
ATOM 615 C C . LEU A 1 82 ? 19.996 10.331 -4.178 1.00 47.66 82 LEU A C 1
ATOM 617 O O . LEU A 1 82 ? 19.949 11.373 -3.533 1.00 47.66 82 LEU A O 1
ATOM 621 N N . ILE A 1 83 ? 19.310 10.169 -5.314 1.00 50.50 83 ILE A N 1
ATOM 622 C CA . ILE A 1 83 ? 18.454 11.212 -5.912 1.00 50.50 83 ILE A CA 1
ATOM 623 C C . ILE A 1 83 ? 17.230 11.492 -5.023 1.00 50.50 83 ILE A C 1
ATOM 625 O O . ILE A 1 83 ? 16.798 12.635 -4.898 1.00 50.50 83 ILE A O 1
ATOM 629 N N . SER A 1 84 ? 16.685 10.471 -4.350 1.00 47.50 84 SER A N 1
ATOM 630 C CA . SER A 1 84 ? 15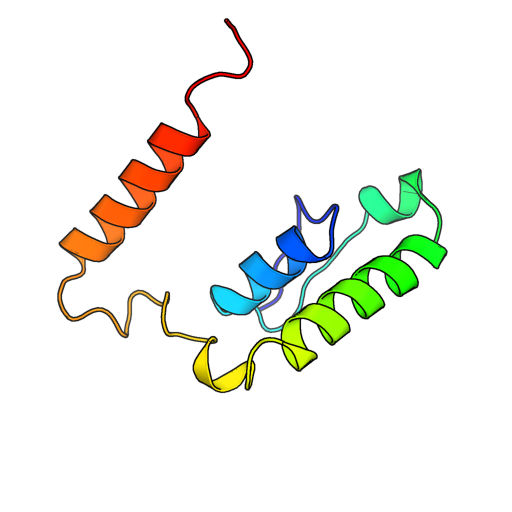.602 10.660 -3.373 1.00 47.50 84 SER A CA 1
ATOM 631 C C . SER A 1 84 ? 16.069 11.310 -2.063 1.00 47.50 84 SER A C 1
ATOM 633 O O . SER A 1 84 ? 15.242 11.841 -1.323 1.00 47.50 84 SER A O 1
ATOM 635 N N . TYR A 1 85 ? 17.378 11.280 -1.785 1.00 46.78 85 TYR A N 1
ATOM 636 C CA . TYR A 1 85 ? 17.994 11.866 -0.594 1.00 46.78 85 TYR A CA 1
ATOM 637 C C . TYR A 1 85 ? 18.483 13.308 -0.815 1.00 46.78 85 TYR A C 1
ATOM 639 O O . TYR A 1 85 ? 18.684 14.046 0.150 1.00 46.78 85 TYR A O 1
ATOM 647 N N . THR A 1 86 ? 18.598 13.781 -2.059 1.00 44.81 86 THR A N 1
ATOM 648 C CA . THR A 1 86 ? 18.878 15.195 -2.340 1.00 44.81 86 THR A CA 1
ATOM 649 C C . THR A 1 86 ? 17.625 16.061 -2.168 1.00 44.81 86 THR A C 1
ATOM 651 O O . THR A 1 86 ? 16.938 16.399 -3.124 1.00 44.81 86 THR A O 1
ATOM 654 N N . GLY A 1 87 ? 17.360 16.421 -0.908 1.00 40.66 87 GLY A N 1
ATOM 655 C CA . GLY A 1 87 ? 17.132 17.812 -0.512 1.00 40.66 87 GLY A CA 1
ATOM 656 C C . GLY A 1 87 ? 15.722 18.387 -0.646 1.00 40.66 87 GLY A C 1
ATOM 657 O O . GLY A 1 87 ? 15.429 19.117 -1.583 1.00 40.66 87 GLY A O 1
ATOM 658 N N . ARG A 1 88 ? 14.922 18.247 0.420 1.00 47.38 88 ARG A N 1
ATOM 659 C CA . ARG A 1 88 ? 14.036 19.330 0.887 1.00 47.38 88 ARG A CA 1
ATOM 660 C C . ARG A 1 88 ? 14.774 20.145 1.960 1.00 47.38 88 ARG A C 1
ATOM 662 O O . ARG A 1 88 ? 14.313 20.207 3.089 1.00 47.38 88 ARG A O 1
ATOM 669 N N . PHE A 1 89 ? 15.952 20.659 1.606 1.00 44.91 89 PHE A N 1
ATOM 670 C CA . PHE A 1 89 ? 16.733 21.667 2.339 1.00 44.91 89 PHE A CA 1
ATOM 671 C C . PHE A 1 89 ? 17.684 22.370 1.352 1.00 44.91 89 PHE A C 1
ATOM 673 O O . PHE A 1 89 ? 18.900 22.206 1.403 1.00 44.91 89 PHE A O 1
ATOM 680 N N . ILE A 1 90 ? 17.082 23.091 0.409 1.00 41.22 90 ILE A N 1
ATOM 681 C CA . ILE A 1 90 ? 17.488 24.425 -0.059 1.00 41.22 90 ILE A CA 1
ATOM 682 C C . ILE A 1 90 ? 16.195 25.179 -0.351 1.00 41.22 90 ILE A C 1
ATOM 684 O O . ILE A 1 90 ? 15.251 24.518 -0.846 1.00 41.22 90 ILE A O 1
#

Radius of gyration: 15.17 Å; Cα contacts (8 Å, |Δi|>4): 76; chains: 1; bounding box: 38×37×30 Å